Protein AF-A0A960M5G6-F1 (afdb_monomer)

Radius of gyration: 14.8 Å; Cα contacts (8 Å, |Δi|>4): 83; chains: 1; bounding box: 35×22×45 Å

Sequence (114 aa):
MIELEKELEGFYNYFLRSLQAIADDENPGKVWSIELYEDFFSPYEAVVTWKALSENQQHGLKLLADMMDAYRLTYDDKEKIDDEIRNDPKWDQIRIFAKKLYNDLKHVKYVPNE

Structure (mmCIF, N/CA/C/O backbone):
data_AF-A0A960M5G6-F1
#
_entry.id   AF-A0A960M5G6-F1
#
loop_
_atom_site.group_PDB
_atom_site.id
_atom_site.type_symbol
_atom_site.label_atom_id
_atom_site.label_alt_id
_atom_site.label_comp_id
_atom_site.label_asym_id
_atom_site.label_entity_id
_atom_site.label_seq_id
_atom_site.pdbx_PDB_ins_code
_atom_site.Cartn_x
_atom_site.Cartn_y
_atom_site.Cartn_z
_atom_site.occupancy
_atom_site.B_iso_or_equiv
_atom_site.auth_seq_id
_atom_site.auth_comp_id
_atom_site.auth_asym_id
_atom_site.auth_atom_id
_atom_site.pdbx_PDB_model_num
ATOM 1 N N . MET A 1 1 ? -20.920 10.899 18.037 1.00 54.59 1 MET A N 1
ATOM 2 C CA . MET A 1 1 ? -20.262 9.578 18.165 1.00 54.59 1 MET A CA 1
ATOM 3 C C . MET A 1 1 ? -20.548 8.691 16.957 1.00 54.59 1 MET A C 1
ATOM 5 O O . MET A 1 1 ? -19.594 8.267 16.337 1.00 54.59 1 MET A O 1
ATOM 9 N N . ILE A 1 2 ? -21.814 8.514 16.549 1.00 53.72 2 ILE A N 1
ATOM 10 C CA . ILE A 1 2 ? -22.203 7.677 15.388 1.00 53.72 2 ILE A CA 1
ATOM 11 C C . ILE A 1 2 ? -21.658 8.187 14.032 1.00 53.72 2 ILE A C 1
ATOM 13 O O . ILE A 1 2 ? -21.388 7.386 13.144 1.00 53.72 2 ILE A O 1
ATOM 17 N N . GLU A 1 3 ? -21.496 9.502 13.843 1.00 58.56 3 GLU A N 1
ATOM 18 C CA . GLU A 1 3 ? -20.943 10.069 12.594 1.00 58.56 3 GLU A CA 1
ATOM 19 C C . GLU A 1 3 ? -19.444 9.790 12.424 1.00 58.56 3 GLU A C 1
ATOM 21 O O . GLU A 1 3 ? -19.024 9.383 11.347 1.00 58.56 3 GLU A O 1
ATOM 26 N N . LEU A 1 4 ? -18.663 9.900 13.504 1.00 59.84 4 LEU A N 1
ATOM 27 C CA . LEU A 1 4 ? -17.210 9.711 13.474 1.00 59.84 4 LEU A CA 1
ATOM 28 C C . LEU A 1 4 ? -16.822 8.266 13.107 1.00 59.84 4 LEU A C 1
ATOM 30 O O . LEU A 1 4 ? -15.890 8.045 12.343 1.00 59.84 4 LEU A O 1
ATOM 34 N N . GLU A 1 5 ? -17.554 7.273 13.621 1.00 62.97 5 GLU A N 1
ATOM 35 C CA . GLU A 1 5 ? -17.309 5.856 13.307 1.00 62.97 5 GLU A CA 1
ATOM 36 C C . GLU A 1 5 ? -17.567 5.547 11.825 1.00 62.97 5 GLU A C 1
ATOM 38 O O . GLU A 1 5 ? -16.787 4.834 11.197 1.00 62.97 5 GLU A O 1
ATOM 43 N N . LYS A 1 6 ? -18.621 6.135 11.243 1.00 67.25 6 LYS A N 1
ATOM 44 C CA . LYS A 1 6 ? -18.946 5.981 9.817 1.00 67.25 6 LYS A CA 1
ATOM 45 C C . LYS A 1 6 ? -17.929 6.665 8.910 1.00 67.25 6 LYS A C 1
ATOM 47 O O . LYS A 1 6 ? -17.595 6.127 7.857 1.00 67.25 6 LYS A O 1
ATOM 52 N N . GLU A 1 7 ? -17.440 7.838 9.303 1.00 70.06 7 GLU A N 1
ATOM 53 C CA . GLU A 1 7 ? -16.392 8.551 8.569 1.00 70.06 7 GLU A CA 1
ATOM 54 C C . GLU A 1 7 ? -15.075 7.764 8.574 1.00 70.06 7 GLU A C 1
ATOM 56 O O . GLU A 1 7 ? -14.447 7.607 7.526 1.00 70.06 7 GLU A O 1
ATOM 61 N N . LEU A 1 8 ? -14.698 7.184 9.718 1.00 72.38 8 LEU A N 1
ATOM 62 C CA . LEU A 1 8 ? -13.489 6.365 9.856 1.00 72.38 8 LEU A CA 1
ATOM 63 C C . LEU A 1 8 ? -13.590 5.029 9.107 1.00 72.38 8 LEU A C 1
ATOM 65 O O . LEU A 1 8 ? -12.618 4.592 8.490 1.00 72.38 8 LEU A O 1
ATOM 69 N N . GLU A 1 9 ? -14.767 4.402 9.091 1.00 76.69 9 GLU A N 1
ATOM 70 C CA . GLU A 1 9 ? -15.033 3.221 8.265 1.00 76.69 9 GLU A CA 1
ATOM 71 C C . GLU A 1 9 ? -14.960 3.555 6.765 1.00 76.69 9 GLU A C 1
ATOM 73 O O . GLU A 1 9 ? -14.367 2.807 5.984 1.00 76.69 9 GLU A O 1
ATOM 78 N N . GLY A 1 10 ? -15.503 4.704 6.350 1.00 80.81 10 GLY A N 1
ATOM 79 C CA . GLY A 1 10 ? -15.374 5.210 4.983 1.00 80.81 10 GLY A CA 1
ATOM 80 C C . GLY A 1 10 ? -13.915 5.420 4.576 1.00 80.81 10 GLY A C 1
ATOM 81 O O . GLY A 1 10 ? -13.510 5.007 3.489 1.00 80.81 10 GLY A O 1
ATOM 82 N N . PHE A 1 11 ? -13.112 5.980 5.479 1.00 81.25 11 PHE A N 1
ATOM 83 C CA . PHE A 1 11 ? -11.688 6.228 5.275 1.00 81.25 11 PHE A CA 1
ATOM 84 C C . PHE A 1 11 ? -10.878 4.934 5.122 1.00 81.25 11 PHE A C 1
ATOM 86 O O . PHE A 1 11 ? -10.031 4.813 4.238 1.00 81.25 11 PHE A O 1
ATOM 93 N N . TYR A 1 12 ? -11.184 3.922 5.931 1.00 84.19 12 TYR A N 1
ATOM 94 C CA . TYR A 1 12 ? -10.538 2.616 5.833 1.00 84.19 12 TYR A CA 1
ATOM 95 C C . TYR A 1 12 ? -10.940 1.842 4.585 1.00 84.19 12 TYR A C 1
ATOM 97 O O . TYR A 1 12 ? -10.101 1.227 3.933 1.00 84.19 12 TYR A O 1
ATOM 105 N N . ASN A 1 13 ? -12.213 1.915 4.202 1.00 86.06 13 ASN A N 1
ATOM 106 C CA . ASN A 1 13 ? -12.676 1.341 2.945 1.00 86.06 13 ASN A CA 1
ATOM 107 C C . ASN A 1 13 ? -12.021 2.026 1.739 1.00 86.06 13 ASN A C 1
ATOM 109 O O . ASN A 1 13 ? -11.709 1.353 0.757 1.00 86.06 13 ASN A O 1
ATOM 113 N N . TYR A 1 14 ? -11.786 3.340 1.808 1.00 87.94 14 TYR A N 1
ATOM 114 C CA . TYR A 1 14 ? -11.021 4.068 0.797 1.00 87.94 14 TYR A CA 1
ATOM 115 C C . TYR A 1 14 ? -9.572 3.566 0.721 1.00 87.94 14 TYR A C 1
ATOM 117 O O . TYR A 1 14 ? -9.116 3.186 -0.355 1.00 87.94 14 TYR A O 1
ATOM 125 N N . PHE A 1 15 ? -8.898 3.442 1.867 1.00 90.38 15 PHE A N 1
ATOM 126 C CA . PHE A 1 15 ? -7.553 2.868 1.959 1.00 90.38 15 PHE A CA 1
ATOM 127 C C . PHE A 1 15 ? -7.467 1.441 1.391 1.00 90.38 15 PHE A C 1
ATOM 129 O O . PHE A 1 15 ? -6.564 1.117 0.623 1.00 90.38 15 PHE A O 1
ATOM 136 N N . LEU A 1 16 ? -8.415 0.565 1.733 1.00 90.75 16 LEU A N 1
ATOM 137 C CA . LEU A 1 16 ? -8.422 -0.804 1.216 1.00 90.75 16 LEU A CA 1
ATOM 138 C C . LEU A 1 16 ? -8.606 -0.840 -0.303 1.00 90.75 16 LEU A C 1
ATOM 140 O O . LEU A 1 16 ? -8.035 -1.712 -0.953 1.00 90.75 16 LEU A O 1
ATOM 144 N N . ARG A 1 17 ? -9.374 0.094 -0.875 1.00 89.44 17 ARG A N 1
ATOM 145 C CA . ARG A 1 17 ? -9.544 0.207 -2.329 1.00 89.44 17 ARG A CA 1
ATOM 146 C C . ARG A 1 17 ? -8.268 0.668 -3.023 1.00 89.44 17 ARG A C 1
ATOM 148 O O . ARG A 1 17 ? -7.941 0.097 -4.058 1.00 89.44 17 ARG A O 1
ATOM 155 N N . SER A 1 18 ? -7.540 1.639 -2.471 1.00 89.19 18 SER A N 1
ATOM 156 C CA . SER A 1 18 ? -6.260 2.062 -3.054 1.00 89.19 18 SER A CA 1
ATOM 157 C C . SER A 1 18 ? -5.199 0.967 -2.931 1.00 89.19 18 SER A C 1
ATOM 159 O O . SER A 1 18 ? -4.518 0.655 -3.906 1.00 89.19 18 SER A O 1
ATOM 161 N N . LEU A 1 19 ? -5.143 0.272 -1.792 1.00 90.81 19 LEU A N 1
ATOM 162 C CA . LEU A 1 19 ? -4.280 -0.897 -1.614 1.00 90.81 19 LEU A CA 1
ATOM 163 C C . LEU A 1 19 ? -4.631 -2.040 -2.584 1.00 90.81 19 LEU A C 1
ATOM 165 O O . LEU A 1 19 ? -3.739 -2.687 -3.133 1.00 90.81 19 LEU A O 1
ATOM 169 N N . GLN A 1 20 ? -5.922 -2.274 -2.827 1.00 90.75 20 GLN A N 1
ATOM 170 C CA . GLN A 1 20 ? -6.381 -3.244 -3.819 1.00 90.75 20 GLN A CA 1
ATOM 171 C C . GLN A 1 20 ? -6.015 -2.825 -5.247 1.00 90.75 20 GLN A C 1
ATOM 173 O O . GLN A 1 20 ? -5.612 -3.672 -6.038 1.00 90.75 20 GLN A O 1
ATOM 178 N N . ALA A 1 21 ? -6.116 -1.536 -5.576 1.00 87.50 21 ALA A N 1
ATOM 179 C CA . ALA A 1 21 ? -5.731 -1.021 -6.887 1.00 87.50 21 ALA A CA 1
ATOM 180 C C . ALA A 1 21 ? -4.237 -1.245 -7.176 1.00 87.50 21 ALA A C 1
ATOM 182 O O . ALA A 1 21 ? -3.881 -1.575 -8.302 1.00 87.50 21 ALA A O 1
ATOM 183 N N . ILE A 1 22 ? -3.378 -1.155 -6.154 1.00 89.00 22 ILE A N 1
ATOM 184 C CA . ILE A 1 22 ? -1.963 -1.542 -6.259 1.00 89.00 22 ILE A CA 1
ATOM 185 C C . ILE A 1 22 ? -1.825 -3.067 -6.433 1.00 89.00 22 ILE A C 1
ATOM 187 O O . ILE A 1 22 ? -0.964 -3.536 -7.168 1.00 89.00 22 ILE A O 1
ATOM 191 N N . ALA A 1 23 ? -2.658 -3.870 -5.768 1.00 88.81 23 ALA A N 1
ATOM 192 C CA . ALA A 1 23 ? -2.570 -5.331 -5.799 1.00 88.81 23 ALA A CA 1
ATOM 193 C C . ALA A 1 23 ? -3.032 -5.984 -7.124 1.00 88.81 23 ALA A C 1
ATOM 195 O O . ALA A 1 23 ? -2.417 -6.955 -7.577 1.00 88.81 23 ALA A O 1
ATOM 196 N N . ASP A 1 24 ? -4.117 -5.488 -7.728 1.00 80.31 24 ASP A N 1
ATOM 197 C CA . ASP A 1 24 ? -4.895 -6.177 -8.775 1.00 80.31 24 ASP A CA 1
ATOM 198 C C . ASP A 1 24 ? -4.608 -5.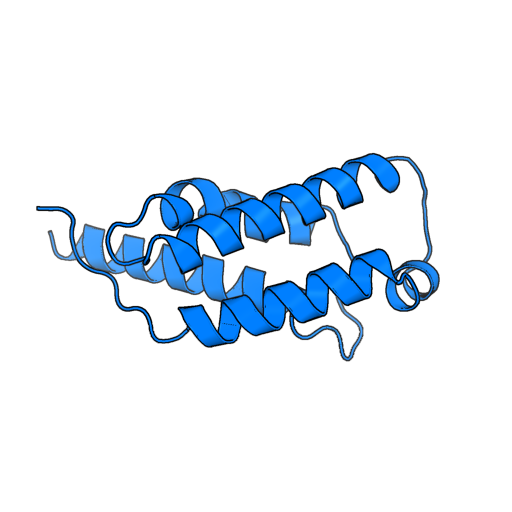685 -10.218 1.00 80.31 24 ASP A C 1
ATOM 200 O O . ASP A 1 24 ? -5.509 -5.569 -11.048 1.00 80.31 24 ASP A O 1
ATOM 204 N N . ASP A 1 25 ? -3.345 -5.437 -10.572 1.00 64.00 25 ASP A N 1
ATOM 205 C CA . ASP A 1 25 ? -2.946 -4.975 -11.920 1.00 64.00 25 ASP A CA 1
ATOM 206 C C . ASP A 1 25 ? -2.888 -6.118 -12.975 1.00 64.00 25 ASP A C 1
ATOM 208 O O . ASP A 1 25 ? -1.849 -6.473 -13.532 1.00 64.00 25 ASP A O 1
ATOM 212 N N . GLU A 1 26 ? -4.025 -6.767 -13.240 1.00 53.09 26 GLU A N 1
ATOM 213 C CA . GLU A 1 26 ? -4.164 -7.713 -14.366 1.00 53.09 26 GLU A CA 1
ATOM 214 C C . GLU A 1 26 ? -4.822 -7.101 -15.633 1.00 53.09 26 GLU A C 1
ATOM 216 O O . GLU A 1 26 ? -4.941 -7.832 -16.616 1.00 53.09 26 GLU A O 1
ATOM 221 N N . ASN A 1 27 ? -5.201 -5.798 -15.661 1.00 51.69 27 ASN A N 1
ATOM 222 C CA . ASN A 1 27 ? -5.409 -4.917 -16.859 1.00 51.69 27 ASN A CA 1
ATOM 223 C C . ASN A 1 27 ? -6.225 -3.625 -16.548 1.00 51.69 27 ASN A C 1
ATOM 225 O O . ASN A 1 27 ? -7.085 -3.664 -15.671 1.00 51.69 27 ASN A O 1
ATOM 229 N N . PRO A 1 28 ? -6.218 -2.553 -17.382 1.00 40.28 28 PRO A N 1
ATOM 230 C CA . PRO A 1 28 ? -5.137 -1.747 -17.958 1.00 40.28 28 PRO A CA 1
ATOM 231 C C . PRO A 1 28 ? -5.285 -0.253 -17.545 1.00 40.28 28 PRO A C 1
ATOM 233 O O . PRO A 1 28 ? -5.069 0.648 -18.349 1.00 40.28 28 PRO A O 1
ATOM 236 N N . GLY A 1 29 ? -5.771 0.024 -16.330 1.00 48.16 29 GLY A N 1
ATOM 237 C CA . GLY A 1 29 ? -6.156 1.382 -15.924 1.00 48.16 29 GLY A CA 1
ATOM 238 C C . GLY A 1 29 ? -5.014 2.249 -15.398 1.00 48.16 29 GLY A C 1
ATOM 239 O O . GLY A 1 29 ? -4.930 3.409 -15.778 1.00 48.16 29 GLY A O 1
ATOM 240 N N . LYS A 1 30 ? -4.157 1.707 -14.523 1.00 58.47 30 LYS A N 1
ATOM 241 C CA . LYS A 1 30 ? -3.018 2.416 -13.914 1.00 58.47 30 LYS A CA 1
ATOM 242 C C . LYS A 1 30 ? -1.970 1.397 -13.480 1.00 58.47 30 LYS A C 1
ATOM 244 O O . LYS A 1 30 ? -2.081 0.825 -12.402 1.00 58.47 30 LYS A O 1
ATOM 249 N N . VAL A 1 31 ? -0.969 1.166 -14.326 1.00 71.94 31 VAL A N 1
ATOM 250 C CA . VAL A 1 31 ? 0.193 0.348 -13.956 1.00 71.94 31 VAL A CA 1
ATOM 251 C C . VAL A 1 31 ? 1.015 1.090 -12.906 1.00 71.94 31 VAL A C 1
ATOM 253 O O . VAL A 1 31 ? 1.472 0.513 -11.950 1.00 71.94 31 VAL A O 1
ATOM 256 N N . TRP A 1 32 ? 1.145 2.401 -13.015 1.00 77.62 32 TRP A N 1
ATOM 257 C CA . TRP A 1 32 ? 1.635 3.278 -11.959 1.00 77.62 32 TRP A CA 1
ATOM 258 C C . TRP A 1 32 ? 1.183 4.678 -12.339 1.00 77.62 32 TRP A C 1
ATOM 260 O O . TRP A 1 32 ? 1.250 5.049 -13.510 1.00 77.62 32 TRP A O 1
ATOM 270 N N . SER A 1 33 ? 0.710 5.463 -11.382 1.00 77.94 33 SER A N 1
ATOM 271 C CA . SER A 1 33 ? 0.422 6.870 -11.625 1.00 77.94 33 SER A CA 1
ATOM 272 C C . SER A 1 33 ? 0.596 7.672 -10.347 1.00 77.94 33 SER A C 1
ATOM 274 O O . SER A 1 33 ? 0.489 7.133 -9.244 1.00 77.94 33 SER A O 1
ATOM 276 N N . ILE A 1 34 ? 0.814 8.977 -10.505 1.00 79.50 34 ILE A N 1
ATOM 277 C CA . ILE A 1 34 ? 0.809 9.924 -9.385 1.00 79.50 34 ILE A CA 1
ATOM 278 C C . ILE A 1 34 ? -0.512 9.815 -8.615 1.00 79.50 34 ILE A C 1
ATOM 280 O O . ILE A 1 34 ? -0.499 9.748 -7.395 1.00 79.5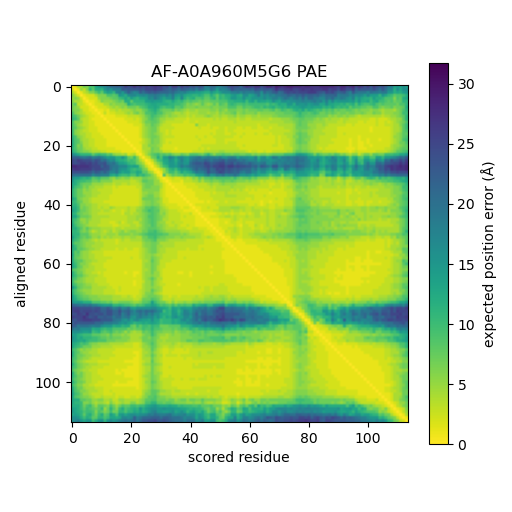0 34 ILE A O 1
ATOM 284 N N . GLU A 1 35 ? -1.637 9.676 -9.318 1.00 83.19 35 GLU A N 1
ATOM 285 C CA . GLU A 1 35 ? -2.950 9.498 -8.690 1.00 83.19 35 GLU A CA 1
ATOM 286 C C . GLU A 1 35 ? -3.023 8.224 -7.829 1.00 83.19 35 GLU A C 1
ATOM 288 O O . GLU A 1 35 ? -3.520 8.276 -6.714 1.00 83.19 35 GLU A O 1
ATOM 293 N N . LEU A 1 36 ? -2.465 7.090 -8.282 1.00 84.31 36 LEU A N 1
ATOM 294 C CA . LEU A 1 36 ? -2.426 5.856 -7.484 1.00 84.31 36 LEU A CA 1
ATOM 295 C C . LEU A 1 36 ? -1.560 6.018 -6.224 1.00 84.31 36 LEU A C 1
ATOM 297 O O . LEU A 1 36 ? -1.900 5.500 -5.160 1.00 84.31 36 LEU A O 1
ATOM 301 N N . TYR A 1 37 ? -0.439 6.730 -6.346 1.00 86.06 37 TYR A N 1
ATOM 302 C CA . TYR A 1 37 ? 0.411 7.072 -5.210 1.00 86.06 37 TYR A CA 1
ATOM 303 C C . TYR A 1 37 ? -0.345 7.964 -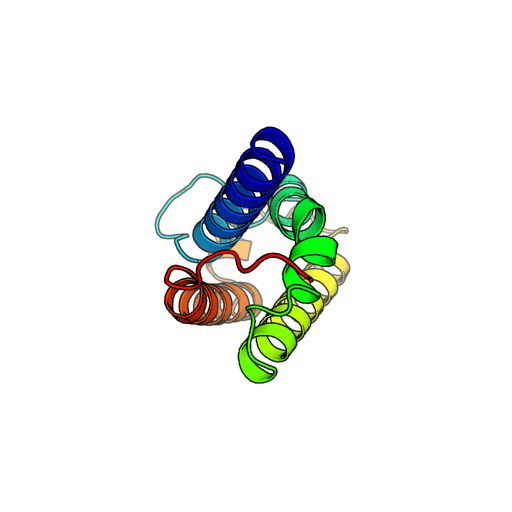4.215 1.00 86.06 37 TYR A C 1
ATOM 305 O O . TYR A 1 37 ? -0.399 7.650 -3.028 1.00 86.06 37 TYR A O 1
ATOM 313 N N . GLU A 1 38 ? -0.985 9.033 -4.687 1.00 87.12 38 GLU A N 1
ATOM 314 C CA . GLU A 1 38 ? -1.756 9.956 -3.849 1.00 87.12 38 GLU A CA 1
ATOM 315 C C . GLU A 1 38 ? -2.951 9.263 -3.173 1.00 87.12 38 GLU A C 1
ATOM 317 O O . GLU A 1 38 ? -3.173 9.462 -1.977 1.00 87.12 38 GLU A O 1
ATOM 322 N N . ASP A 1 39 ? -3.658 8.380 -3.883 1.00 88.06 39 ASP A N 1
ATOM 323 C CA . ASP A 1 39 ? -4.785 7.599 -3.358 1.00 88.06 39 ASP A CA 1
ATOM 324 C C . ASP A 1 39 ? -4.377 6.649 -2.226 1.00 88.06 39 ASP A C 1
ATOM 326 O O . ASP A 1 39 ? -5.163 6.378 -1.312 1.00 88.06 39 ASP A O 1
ATOM 330 N N . PHE A 1 40 ? -3.153 6.120 -2.270 1.00 88.62 40 PHE A N 1
ATOM 331 C CA . PHE A 1 40 ? -2.603 5.306 -1.191 1.00 88.62 40 PHE A CA 1
ATOM 332 C C . PHE A 1 40 ? -2.112 6.166 -0.023 1.00 88.62 40 PHE A C 1
ATOM 334 O O . PHE A 1 40 ? -2.463 5.894 1.128 1.00 88.62 40 PHE A O 1
ATOM 341 N N . PHE A 1 41 ? -1.331 7.214 -0.300 1.00 89.94 41 PHE A N 1
ATOM 342 C CA . PHE A 1 41 ? -0.693 8.027 0.736 1.00 89.94 41 PHE A CA 1
ATOM 343 C C . PHE A 1 41 ? -1.667 8.940 1.489 1.00 89.94 41 PHE A C 1
ATOM 345 O O . PHE A 1 41 ? -1.473 9.166 2.682 1.00 89.94 41 PHE A O 1
ATOM 352 N N . SER A 1 42 ? -2.736 9.414 0.842 1.00 88.00 42 SER A N 1
ATOM 353 C CA . SER A 1 42 ? -3.742 10.274 1.478 1.00 88.00 42 SER A CA 1
ATOM 354 C C . SER A 1 42 ? -4.345 9.640 2.743 1.00 88.00 42 SER A C 1
ATOM 356 O O . SER A 1 42 ? -4.338 10.291 3.792 1.00 88.00 42 SER A O 1
ATOM 358 N N . PRO A 1 43 ? -4.812 8.375 2.714 1.00 85.19 43 PRO A N 1
ATOM 359 C CA . PRO A 1 43 ? -5.305 7.711 3.913 1.00 85.19 43 PRO A CA 1
ATOM 360 C C . PRO A 1 43 ? -4.245 6.973 4.739 1.00 85.19 43 PRO A C 1
ATOM 362 O O . PRO A 1 43 ? -4.506 6.606 5.889 1.00 85.19 43 PRO A O 1
ATOM 365 N N . TYR A 1 44 ? -3.055 6.744 4.189 1.00 86.88 44 TYR A N 1
ATOM 366 C CA . TYR A 1 44 ? -2.017 5.933 4.822 1.00 86.88 44 TYR A CA 1
ATOM 367 C C . TYR A 1 44 ? -1.627 6.427 6.223 1.00 86.88 44 TYR A C 1
ATOM 369 O O . TYR A 1 44 ? -1.594 5.621 7.155 1.00 86.88 44 TYR A O 1
ATOM 377 N N . GLU A 1 45 ? -1.372 7.728 6.403 1.00 84.69 45 GLU A N 1
ATOM 378 C CA . GLU A 1 45 ? -0.862 8.263 7.677 1.00 84.69 45 GLU A CA 1
ATOM 379 C 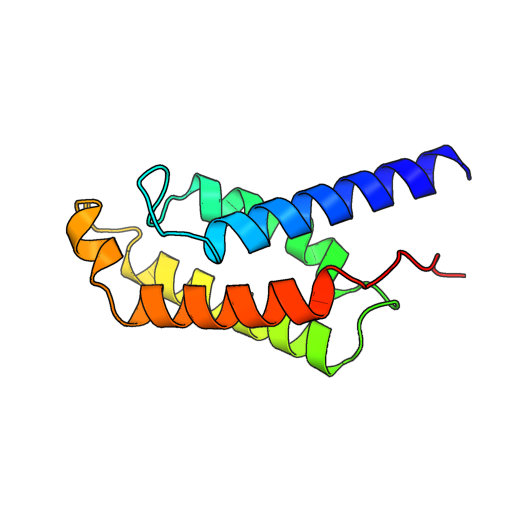C . GLU A 1 45 ? -1.825 8.027 8.849 1.00 84.69 45 GLU A C 1
ATOM 381 O O . GLU A 1 45 ? -1.402 7.722 9.968 1.00 84.69 45 GLU A O 1
ATOM 386 N N . ALA A 1 46 ? -3.133 8.107 8.596 1.00 83.00 46 ALA A N 1
ATOM 387 C CA . ALA A 1 46 ? -4.121 7.834 9.631 1.00 83.00 46 ALA A CA 1
ATOM 388 C C . ALA A 1 46 ? -4.288 6.326 9.862 1.00 83.00 46 ALA A C 1
ATOM 390 O O . ALA A 1 46 ? -4.391 5.891 11.007 1.00 83.00 46 ALA A O 1
ATOM 391 N N . VAL A 1 47 ? -4.281 5.514 8.799 1.00 84.94 47 VAL A N 1
ATOM 392 C CA . VAL A 1 47 ? -4.486 4.062 8.913 1.00 84.94 47 VAL A CA 1
ATOM 393 C C . VAL A 1 47 ? -3.302 3.374 9.585 1.00 84.94 47 VAL A C 1
ATOM 395 O O . VAL A 1 47 ? -3.507 2.523 10.444 1.00 84.94 47 VAL A O 1
ATOM 398 N N . VAL A 1 48 ? -2.060 3.750 9.270 1.00 86.56 48 VAL A N 1
ATOM 399 C CA . VAL A 1 48 ? -0.861 3.096 9.829 1.00 86.56 48 VAL A CA 1
ATOM 400 C C . VAL A 1 48 ? -0.744 3.255 11.351 1.00 86.56 48 VAL A C 1
ATOM 402 O O . VAL A 1 48 ? -0.059 2.471 12.005 1.00 86.56 48 VAL A O 1
ATOM 405 N N . THR A 1 49 ? -1.433 4.243 11.928 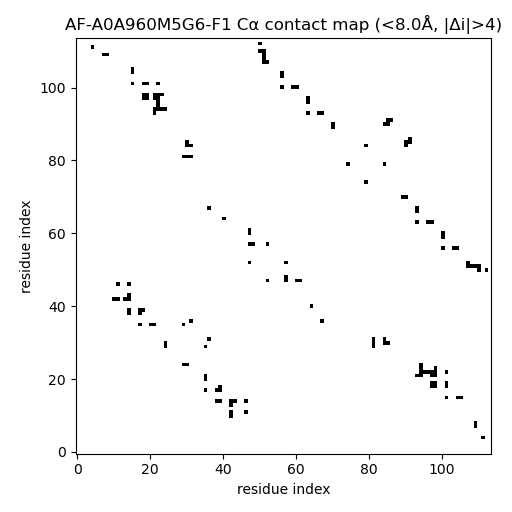1.00 84.56 49 THR A N 1
ATOM 406 C CA . THR A 1 49 ? -1.469 4.504 13.375 1.00 84.56 49 THR A CA 1
ATOM 407 C C . THR A 1 49 ? -2.692 3.897 14.077 1.00 84.56 49 THR A C 1
ATOM 409 O O . THR A 1 49 ? -2.864 4.072 15.286 1.00 84.56 49 THR A O 1
ATOM 412 N N . TRP A 1 50 ? -3.543 3.151 13.362 1.00 84.44 50 TRP A N 1
ATOM 413 C CA . TRP A 1 50 ? -4.712 2.498 13.951 1.00 84.44 50 TRP A CA 1
ATOM 414 C C . TRP A 1 50 ? -4.329 1.391 14.936 1.00 84.44 50 TRP A C 1
ATOM 416 O O . TRP A 1 50 ? -3.671 0.416 14.573 1.00 84.44 50 TRP A O 1
ATOM 426 N N . LYS A 1 51 ? -4.847 1.480 16.171 1.00 81.31 51 LYS A N 1
ATOM 427 C CA . LYS A 1 51 ? -4.639 0.467 17.227 1.00 81.31 51 LYS A CA 1
ATOM 428 C C . LYS A 1 51 ? -5.158 -0.924 16.849 1.00 81.31 51 LYS A C 1
ATOM 430 O O . LYS A 1 51 ? -4.669 -1.914 17.379 1.00 81.31 51 LYS A O 1
ATOM 435 N N . ALA A 1 52 ? -6.140 -1.005 15.948 1.00 84.19 52 ALA A N 1
ATOM 436 C CA . ALA A 1 52 ? -6.673 -2.274 15.453 1.00 84.19 52 ALA A CA 1
ATOM 437 C C . ALA A 1 52 ? -5.656 -3.063 14.606 1.00 84.19 52 ALA A C 1
ATOM 439 O O . ALA A 1 52 ? -5.815 -4.270 14.424 1.00 84.19 52 ALA A O 1
ATOM 440 N N . LEU A 1 53 ? -4.618 -2.397 14.088 1.00 86.25 53 LEU A N 1
ATOM 441 C CA . LEU A 1 53 ? -3.539 -3.044 13.356 1.00 86.25 53 LEU A CA 1
ATOM 442 C C . LEU A 1 53 ? -2.502 -3.617 14.319 1.00 86.25 53 LEU A C 1
ATOM 444 O O . LEU A 1 53 ? -1.972 -2.912 15.175 1.00 86.25 53 LEU A O 1
ATOM 448 N N . SER A 1 54 ? -2.155 -4.884 14.112 1.00 90.88 54 SER A N 1
ATOM 449 C CA . SER A 1 54 ? -0.980 -5.501 14.731 1.00 90.88 54 SER A CA 1
ATOM 450 C C . SER A 1 54 ? 0.317 -4.796 14.318 1.00 90.88 54 SER A C 1
ATOM 452 O O . SER A 1 54 ? 0.404 -4.217 13.234 1.00 90.88 54 SER A O 1
ATOM 454 N N . GLU A 1 55 ? 1.368 -4.920 15.134 1.00 91.50 55 GLU A N 1
ATOM 455 C CA . GLU A 1 55 ? 2.699 -4.376 14.815 1.00 91.50 55 GLU A CA 1
ATOM 456 C C . GLU A 1 55 ? 3.210 -4.856 13.448 1.00 91.50 55 GLU A C 1
ATOM 458 O O . GLU A 1 55 ? 3.753 -4.068 12.678 1.00 91.50 55 GLU A O 1
ATOM 463 N N . ASN A 1 56 ? 2.964 -6.124 13.100 1.00 93.06 56 ASN A N 1
ATOM 464 C CA . ASN A 1 56 ? 3.342 -6.687 11.802 1.00 93.06 56 ASN A CA 1
ATOM 465 C C . ASN A 1 56 ? 2.599 -6.027 10.633 1.00 93.06 56 ASN A C 1
ATOM 467 O O . ASN A 1 56 ? 3.203 -5.768 9.595 1.00 93.06 56 ASN A O 1
ATOM 471 N N . GLN A 1 57 ? 1.304 -5.737 10.792 1.00 92.75 57 GLN A N 1
ATOM 472 C CA . GLN A 1 57 ? 0.514 -5.037 9.776 1.00 92.75 57 GLN A CA 1
ATOM 473 C C . GLN A 1 57 ? 0.981 -3.587 9.623 1.00 92.75 57 GLN A C 1
ATOM 475 O O . GLN A 1 57 ? 1.196 -3.136 8.503 1.00 92.75 57 GLN A O 1
ATOM 480 N N . GLN A 1 58 ? 1.207 -2.876 10.731 1.00 93.19 58 GLN A N 1
ATOM 481 C CA . GLN A 1 58 ? 1.729 -1.506 10.699 1.00 93.19 58 GLN A CA 1
ATOM 482 C C . GLN A 1 58 ? 3.118 -1.448 10.057 1.00 93.19 58 GLN A C 1
ATOM 484 O O . GLN A 1 58 ? 3.386 -0.584 9.226 1.00 93.19 58 GLN A O 1
ATOM 489 N N . HIS A 1 59 ? 4.004 -2.379 10.416 1.00 94.94 59 HIS A N 1
ATOM 490 C CA . HIS A 1 59 ? 5.330 -2.480 9.818 1.00 94.94 59 HIS A CA 1
ATOM 491 C C . HIS A 1 59 ? 5.248 -2.792 8.322 1.00 94.94 59 HIS A C 1
ATOM 493 O O . HIS A 1 59 ? 5.922 -2.147 7.527 1.00 94.94 59 HIS A O 1
ATOM 499 N N . GLY A 1 60 ? 4.376 -3.721 7.929 1.00 95.50 60 GLY A N 1
ATOM 500 C CA . GLY A 1 60 ? 4.127 -4.035 6.528 1.00 95.50 60 GLY A CA 1
ATOM 501 C C . GLY A 1 60 ? 3.643 -2.826 5.727 1.00 95.50 60 GLY A C 1
ATOM 502 O O . GLY A 1 60 ? 4.169 -2.564 4.651 1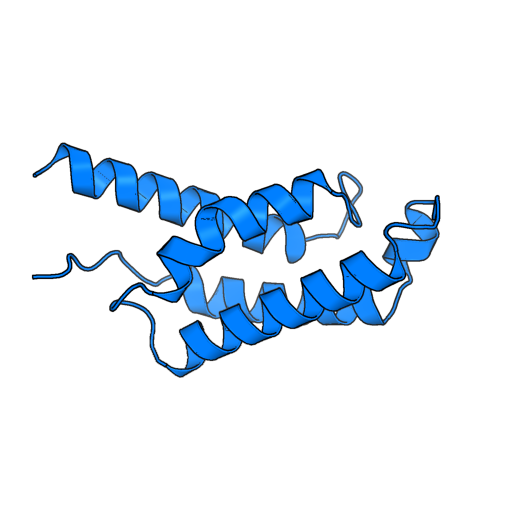.00 95.50 60 GLY A O 1
ATOM 503 N N . LEU A 1 61 ? 2.714 -2.037 6.271 1.00 94.81 61 LEU A N 1
ATOM 504 C CA . LEU A 1 61 ? 2.260 -0.798 5.633 1.00 94.81 61 LEU A CA 1
ATOM 505 C C . LEU A 1 61 ? 3.382 0.228 5.465 1.00 94.81 61 LEU A C 1
ATOM 507 O O . LEU A 1 61 ? 3.485 0.829 4.399 1.00 94.81 61 LEU A O 1
ATOM 511 N N . LYS A 1 62 ? 4.243 0.393 6.476 1.00 95.50 62 LYS A N 1
ATOM 512 C CA . LYS A 1 62 ? 5.422 1.271 6.386 1.00 95.50 62 LYS A CA 1
ATOM 513 C C . LYS A 1 62 ? 6.381 0.814 5.292 1.00 95.50 62 LYS A C 1
ATOM 515 O O . LYS A 1 62 ? 6.776 1.619 4.462 1.00 95.50 62 LYS A O 1
ATOM 520 N N . LEU A 1 63 ? 6.679 -0.485 5.234 1.00 96.50 63 LEU A N 1
ATOM 521 C CA . LEU A 1 63 ? 7.529 -1.046 4.183 1.00 96.50 63 LEU A CA 1
ATOM 522 C C . LEU A 1 63 ? 6.937 -0.833 2.785 1.00 96.50 63 LEU A C 1
ATOM 524 O O . LEU A 1 63 ? 7.673 -0.505 1.861 1.00 96.50 63 LEU A O 1
ATOM 528 N N . LEU A 1 64 ? 5.620 -0.996 2.617 1.00 95.50 64 LEU A N 1
ATOM 529 C CA . LEU A 1 64 ? 4.966 -0.741 1.332 1.00 95.50 64 LEU A CA 1
ATOM 530 C C . LEU A 1 64 ? 5.081 0.737 0.935 1.00 95.50 64 LEU A C 1
ATOM 532 O O . LEU A 1 64 ? 5.402 1.025 -0.216 1.00 95.50 64 LEU A O 1
ATOM 536 N N . ALA A 1 65 ? 4.861 1.653 1.882 1.00 94.00 65 ALA A N 1
ATOM 537 C CA . ALA A 1 65 ? 5.031 3.084 1.656 1.00 94.00 65 ALA A CA 1
ATOM 538 C C . ALA A 1 65 ? 6.472 3.414 1.231 1.00 94.00 65 ALA A C 1
ATOM 540 O O . ALA A 1 65 ? 6.664 4.075 0.214 1.00 94.00 65 ALA A O 1
ATOM 541 N N . ASP A 1 66 ? 7.475 2.871 1.925 1.00 95.06 66 ASP A N 1
ATOM 542 C CA . ASP A 1 66 ? 8.889 3.063 1.581 1.00 95.06 66 ASP A CA 1
ATOM 543 C C . ASP A 1 66 ? 9.214 2.539 0.169 1.00 95.06 66 ASP A C 1
ATOM 545 O O . ASP A 1 66 ? 9.933 3.184 -0.596 1.00 95.06 66 ASP A O 1
ATOM 549 N N . MET A 1 67 ? 8.665 1.378 -0.212 1.00 93.81 67 MET A N 1
ATOM 550 C CA . MET A 1 67 ? 8.839 0.820 -1.557 1.00 93.81 67 MET A CA 1
ATOM 551 C C . MET A 1 67 ? 8.205 1.713 -2.629 1.00 93.81 67 MET A C 1
ATOM 553 O O . MET A 1 67 ? 8.829 1.950 -3.664 1.00 93.81 67 MET A O 1
ATOM 557 N N . MET A 1 68 ? 6.988 2.214 -2.393 1.00 91.31 68 MET A N 1
ATOM 558 C CA . MET A 1 68 ? 6.293 3.110 -3.321 1.00 91.31 68 MET A CA 1
ATOM 559 C C . MET A 1 68 ? 6.989 4.465 -3.449 1.00 91.31 68 MET A C 1
ATOM 561 O O . MET A 1 68 ? 7.056 4.999 -4.552 1.00 91.31 68 MET A O 1
ATOM 565 N N . ASP A 1 69 ? 7.534 5.006 -2.362 1.00 91.25 69 ASP A N 1
ATOM 566 C CA . ASP A 1 69 ? 8.259 6.277 -2.374 1.00 91.25 69 ASP A CA 1
ATOM 567 C C . ASP A 1 69 ? 9.605 6.153 -3.101 1.00 91.25 69 ASP A C 1
ATOM 569 O O . ASP A 1 69 ? 9.921 6.938 -3.996 1.00 91.25 69 ASP A O 1
ATOM 573 N N . ALA A 1 70 ? 10.356 5.081 -2.830 1.00 90.69 70 ALA A N 1
ATOM 574 C CA . ALA A 1 70 ? 11.579 4.767 -3.567 1.00 90.69 70 ALA A CA 1
ATOM 575 C C . ALA A 1 70 ? 11.311 4.517 -5.061 1.00 90.69 70 ALA A C 1
ATOM 577 O O . ALA A 1 70 ? 12.119 4.897 -5.920 1.00 90.69 70 ALA A O 1
ATOM 578 N N . TYR A 1 71 ? 10.178 3.880 -5.377 1.00 88.62 71 TYR A N 1
ATOM 579 C CA . TYR A 1 71 ? 9.720 3.732 -6.750 1.00 88.62 71 TYR A CA 1
ATOM 580 C C . TYR A 1 71 ? 9.404 5.104 -7.338 1.00 88.62 71 TYR A C 1
ATOM 582 O O . TYR A 1 71 ? 10.032 5.469 -8.315 1.00 88.62 71 TYR A O 1
ATOM 590 N N . ARG A 1 72 ? 8.589 5.950 -6.706 1.00 85.75 72 ARG A N 1
ATOM 591 C CA . ARG A 1 72 ? 8.317 7.312 -7.189 1.00 85.75 72 ARG A CA 1
ATOM 592 C C . ARG A 1 72 ? 9.589 8.094 -7.519 1.00 85.75 72 ARG A C 1
ATOM 594 O O . ARG A 1 72 ? 9.725 8.565 -8.642 1.00 85.75 72 ARG A O 1
ATOM 601 N N . LEU A 1 73 ? 10.555 8.150 -6.603 1.00 83.44 73 LEU A N 1
ATOM 602 C CA . LEU A 1 73 ? 11.820 8.875 -6.797 1.00 83.44 73 LEU A CA 1
ATOM 603 C C . LEU A 1 73 ? 12.639 8.385 -8.001 1.00 83.44 73 LEU A C 1
ATOM 605 O O . LEU A 1 73 ? 13.444 9.127 -8.554 1.00 83.44 73 LEU A O 1
ATOM 609 N N . THR A 1 74 ? 12.454 7.129 -8.409 1.00 78.44 74 THR A N 1
ATOM 610 C CA . THR A 1 74 ? 13.148 6.552 -9.566 1.00 78.44 74 THR A CA 1
ATOM 611 C C . THR A 1 74 ? 12.413 6.843 -10.893 1.00 78.44 74 THR A C 1
ATOM 613 O O . THR A 1 74 ? 13.028 6.733 -11.958 1.00 78.44 74 THR A O 1
ATOM 616 N N . TYR A 1 75 ? 11.118 7.197 -10.854 1.00 71.00 75 TYR A N 1
ATOM 617 C CA . TYR A 1 75 ? 10.226 7.270 -12.027 1.00 71.00 75 TYR A CA 1
ATOM 618 C C . TYR A 1 75 ? 9.568 8.650 -12.222 1.00 71.00 75 TYR A C 1
ATOM 620 O O . TYR A 1 75 ? 9.020 8.870 -13.296 1.00 71.00 75 TYR A O 1
ATOM 628 N N . ASP A 1 76 ? 9.686 9.593 -11.273 1.00 61.28 76 ASP A N 1
ATOM 629 C CA . ASP A 1 76 ? 9.180 10.984 -11.386 1.00 61.28 76 ASP A CA 1
ATOM 630 C C . ASP A 1 76 ? 9.824 11.768 -12.561 1.00 61.28 76 ASP A C 1
ATOM 632 O O . ASP A 1 76 ? 9.297 12.788 -12.990 1.00 61.28 76 ASP A O 1
ATOM 636 N N . ASP A 1 77 ? 10.925 11.260 -13.133 1.00 52.75 77 ASP A N 1
ATOM 637 C CA . ASP A 1 77 ? 11.707 11.910 -14.200 1.00 52.75 77 ASP A CA 1
ATOM 638 C C . ASP A 1 77 ? 11.587 11.253 -15.593 1.00 52.75 77 ASP A C 1
ATOM 640 O O . ASP A 1 77 ? 12.252 11.683 -16.540 1.00 52.75 77 ASP A O 1
ATOM 644 N N . LYS A 1 78 ? 10.795 10.184 -15.764 1.00 52.97 78 LYS A N 1
ATOM 645 C CA . LYS A 1 78 ? 10.721 9.456 -17.046 1.00 52.97 78 LYS A CA 1
ATOM 646 C C . LYS A 1 78 ? 9.279 9.207 -17.467 1.00 52.97 78 LYS A C 1
ATOM 648 O O . LYS A 1 78 ? 8.563 8.474 -16.795 1.00 52.97 78 LYS A O 1
ATOM 653 N N . GLU A 1 79 ? 8.901 9.724 -18.637 1.00 55.41 79 GLU A N 1
ATOM 654 C CA . GLU A 1 79 ? 7.738 9.256 -19.406 1.00 55.41 79 GLU A CA 1
ATOM 655 C C . GLU A 1 79 ? 7.974 7.795 -19.834 1.00 55.41 79 GLU A C 1
ATOM 657 O O . GLU A 1 79 ? 8.327 7.503 -20.975 1.00 55.41 79 GLU A O 1
ATOM 662 N N . LYS A 1 80 ? 7.861 6.852 -18.896 1.00 57.53 80 LYS A N 1
ATOM 663 C CA . LYS A 1 80 ? 7.780 5.431 -19.225 1.00 57.53 80 LYS A CA 1
ATOM 664 C C . LYS A 1 80 ? 6.372 5.134 -19.729 1.00 57.53 80 LYS A C 1
ATOM 666 O O . LYS A 1 80 ? 5.391 5.538 -19.112 1.00 57.53 80 LYS A O 1
ATOM 671 N N . ILE A 1 81 ? 6.283 4.409 -20.839 1.00 62.78 81 ILE A N 1
ATOM 672 C CA . ILE A 1 81 ? 5.016 3.898 -21.374 1.00 62.78 81 ILE A CA 1
ATOM 673 C C . ILE A 1 81 ? 4.533 2.778 -20.437 1.00 62.78 81 ILE A C 1
ATOM 675 O O . ILE A 1 81 ? 5.358 2.023 -19.922 1.00 62.78 81 ILE A O 1
ATOM 679 N N . ASP A 1 82 ? 3.221 2.644 -20.225 1.00 67.69 82 ASP A N 1
ATOM 680 C CA . ASP A 1 82 ? 2.594 1.664 -19.315 1.00 67.69 82 ASP A CA 1
ATOM 681 C C . ASP A 1 82 ? 3.172 0.237 -19.414 1.00 67.69 82 ASP A C 1
ATOM 683 O O . ASP A 1 82 ? 3.294 -0.469 -18.411 1.00 67.69 82 ASP A O 1
ATOM 687 N N . ASP A 1 83 ? 3.585 -0.187 -20.613 1.00 68.44 83 ASP A N 1
ATOM 688 C CA . ASP A 1 83 ? 4.192 -1.499 -20.855 1.00 68.44 83 ASP A CA 1
ATOM 689 C C . ASP A 1 83 ? 5.568 -1.679 -20.184 1.00 68.44 83 ASP A C 1
ATOM 691 O O . ASP A 1 83 ? 5.913 -2.791 -19.782 1.00 68.44 83 ASP A O 1
ATOM 695 N N . GLU A 1 84 ? 6.363 -0.619 -20.023 1.00 75.69 84 GLU A N 1
ATOM 696 C CA . GLU A 1 84 ? 7.654 -0.698 -19.326 1.00 75.69 84 GLU A CA 1
ATOM 697 C C . GLU A 1 84 ? 7.471 -0.869 -17.819 1.00 75.69 84 GLU A C 1
ATOM 699 O O . GLU A 1 84 ? 8.232 -1.594 -17.184 1.00 75.69 84 GLU A O 1
ATOM 704 N N . ILE A 1 85 ? 6.451 -0.218 -17.258 1.00 76.94 85 ILE A N 1
ATOM 705 C CA . ILE A 1 85 ? 6.094 -0.321 -15.841 1.00 76.94 85 ILE A CA 1
ATOM 706 C C . ILE A 1 85 ? 5.500 -1.709 -15.565 1.00 76.94 85 ILE A C 1
ATOM 708 O O . ILE A 1 85 ? 5.817 -2.326 -14.550 1.00 76.94 85 ILE A O 1
ATOM 712 N N . ARG A 1 86 ? 4.710 -2.258 -16.501 1.00 75.06 86 ARG A N 1
ATOM 713 C CA . ARG A 1 86 ? 4.059 -3.573 -16.340 1.00 75.06 86 ARG A CA 1
ATOM 714 C C . ARG A 1 86 ? 5.086 -4.693 -16.243 1.00 75.06 86 ARG A C 1
ATOM 716 O O . ARG A 1 86 ? 4.871 -5.677 -15.547 1.00 75.06 86 ARG A O 1
ATOM 723 N N . ASN A 1 87 ? 6.198 -4.532 -16.949 1.00 77.50 87 ASN A N 1
ATOM 724 C CA . ASN A 1 87 ? 7.300 -5.482 -16.948 1.00 77.50 87 ASN A CA 1
ATOM 725 C C . ASN A 1 87 ? 8.397 -5.113 -15.938 1.00 77.50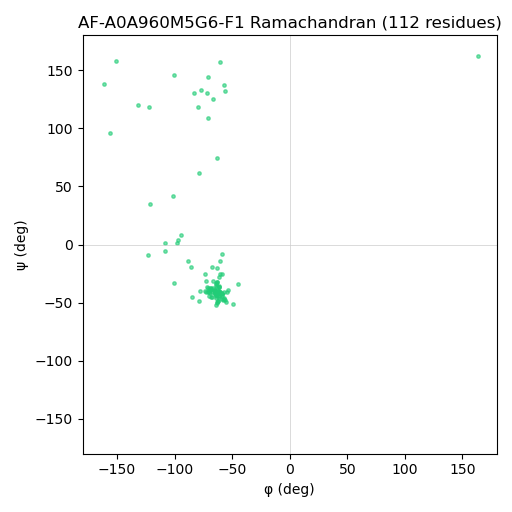 87 ASN A C 1
ATOM 727 O O . ASN A 1 87 ? 9.465 -5.728 -15.954 1.00 77.50 87 ASN A O 1
ATOM 731 N N . ASP A 1 88 ? 8.171 -4.113 -15.080 1.00 85.38 88 ASP A N 1
ATOM 732 C CA . ASP A 1 88 ? 9.169 -3.664 -14.122 1.00 85.38 88 ASP A CA 1
ATOM 733 C C . ASP A 1 88 ? 9.214 -4.588 -12.895 1.00 85.38 88 ASP A C 1
ATOM 735 O O . ASP A 1 88 ? 8.236 -4.665 -12.143 1.00 85.38 88 ASP A O 1
ATOM 739 N N . PRO A 1 89 ? 10.349 -5.258 -12.617 1.00 88.19 89 PRO A N 1
ATOM 740 C CA . PRO A 1 89 ? 10.442 -6.173 -11.485 1.00 88.19 89 PRO A CA 1
ATOM 741 C C . PRO A 1 89 ? 10.215 -5.494 -10.131 1.00 88.19 89 PRO A C 1
ATOM 743 O O . PRO A 1 89 ? 9.785 -6.150 -9.184 1.00 88.19 89 PRO A O 1
ATOM 746 N N . LYS A 1 90 ? 10.523 -4.195 -10.004 1.00 89.44 90 LYS A N 1
ATOM 747 C CA . LYS A 1 90 ? 10.283 -3.460 -8.755 1.00 89.44 90 LYS A CA 1
ATOM 748 C C . LYS A 1 90 ? 8.797 -3.189 -8.562 1.00 89.44 90 LYS A C 1
ATOM 750 O O . LYS A 1 90 ? 8.305 -3.314 -7.443 1.00 89.44 90 LYS A O 1
ATOM 755 N N . TRP A 1 91 ? 8.093 -2.850 -9.641 1.00 88.44 91 TRP A N 1
ATOM 756 C CA . TRP A 1 91 ? 6.648 -2.674 -9.592 1.00 88.44 91 TRP A CA 1
ATOM 757 C C . TRP A 1 91 ? 5.944 -3.989 -9.261 1.00 88.44 91 TRP A C 1
ATOM 759 O O . TRP A 1 91 ? 5.134 -4.033 -8.341 1.00 88.44 91 TRP A O 1
ATOM 769 N N . ASP A 1 92 ? 6.327 -5.088 -9.911 1.00 88.38 92 ASP A N 1
ATOM 770 C CA . ASP A 1 92 ? 5.782 -6.417 -9.614 1.00 88.38 92 ASP A CA 1
ATOM 771 C C . ASP A 1 92 ? 5.981 -6.812 -8.135 1.00 88.38 92 ASP A C 1
ATOM 773 O O . ASP A 1 92 ? 5.056 -7.282 -7.469 1.00 88.38 92 ASP A O 1
ATOM 777 N N . GLN A 1 93 ? 7.152 -6.514 -7.558 1.00 92.12 93 GLN A N 1
ATOM 778 C CA . GLN A 1 93 ? 7.406 -6.713 -6.125 1.00 92.12 93 GLN A CA 1
ATOM 779 C C . GLN A 1 93 ? 6.474 -5.882 -5.234 1.00 92.12 93 GLN A C 1
ATOM 781 O O . GLN A 1 93 ? 5.937 -6.416 -4.259 1.00 92.12 93 GLN A O 1
ATOM 786 N N . ILE A 1 94 ? 6.263 -4.600 -5.559 1.00 92.44 94 ILE A N 1
ATOM 787 C CA . ILE A 1 94 ? 5.315 -3.726 -4.850 1.00 92.44 94 ILE A CA 1
ATOM 788 C C . ILE A 1 94 ? 3.916 -4.332 -4.896 1.00 92.44 94 ILE A C 1
ATOM 790 O O . ILE A 1 94 ? 3.273 -4.465 -3.857 1.00 92.44 94 ILE A O 1
ATOM 794 N N . ARG A 1 95 ? 3.467 -4.770 -6.073 1.00 90.62 95 ARG A N 1
ATOM 795 C CA . ARG A 1 95 ? 2.141 -5.362 -6.262 1.00 90.62 95 ARG A CA 1
ATOM 796 C C . ARG A 1 95 ? 1.943 -6.639 -5.458 1.00 90.62 95 ARG A C 1
ATOM 798 O O . ARG A 1 95 ? 0.940 -6.784 -4.760 1.00 90.62 95 ARG A O 1
ATOM 805 N N . ILE A 1 96 ? 2.892 -7.573 -5.533 1.00 92.19 96 ILE A N 1
ATOM 806 C CA . ILE A 1 96 ? 2.839 -8.836 -4.783 1.00 92.19 96 ILE A CA 1
ATOM 807 C C . ILE A 1 96 ? 2.772 -8.548 -3.280 1.0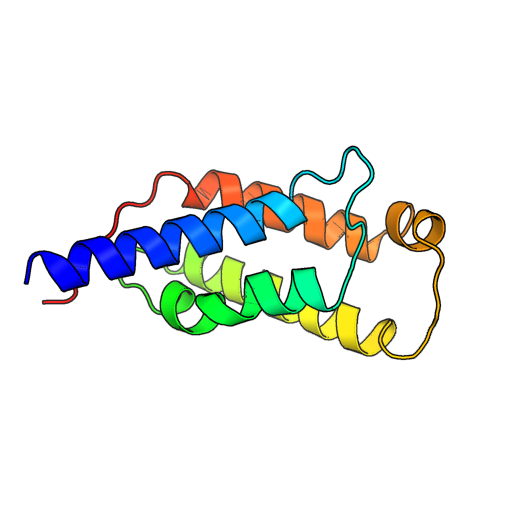0 92.19 96 ILE A C 1
ATOM 809 O O . ILE A 1 96 ? 1.987 -9.169 -2.554 1.00 92.19 96 ILE A O 1
ATOM 813 N N . PHE A 1 97 ? 3.561 -7.581 -2.811 1.00 95.25 97 PHE A N 1
ATOM 814 C CA . PHE A 1 97 ? 3.576 -7.185 -1.410 1.00 95.25 97 PHE A CA 1
ATOM 815 C C . PHE A 1 97 ? 2.266 -6.506 -0.983 1.00 95.25 97 PHE A C 1
ATOM 817 O O . PHE A 1 97 ? 1.673 -6.895 0.026 1.00 95.25 97 PHE A O 1
ATOM 824 N N . ALA A 1 98 ? 1.752 -5.576 -1.790 1.00 93.19 98 ALA A N 1
ATOM 825 C CA . ALA A 1 98 ? 0.460 -4.928 -1.586 1.00 93.19 98 ALA A CA 1
ATOM 826 C C . ALA A 1 98 ? -0.687 -5.944 -1.545 1.00 93.19 98 ALA A C 1
ATOM 828 O O . ALA A 1 98 ? -1.535 -5.878 -0.660 1.00 93.19 98 ALA A O 1
ATOM 829 N N . LYS A 1 99 ? -0.677 -6.952 -2.427 1.00 92.88 99 LYS A N 1
ATOM 830 C CA . LYS A 1 99 ? -1.672 -8.033 -2.446 1.00 92.88 99 LYS A CA 1
ATOM 831 C C . LYS A 1 99 ? -1.654 -8.863 -1.169 1.00 92.88 99 LYS A C 1
ATOM 833 O O . LYS A 1 99 ? -2.711 -9.239 -0.659 1.00 92.88 99 LYS A O 1
ATOM 838 N N . LYS A 1 100 ? -0.467 -9.150 -0.631 1.00 94.38 100 LYS A N 1
ATOM 839 C CA . LYS A 1 100 ? -0.336 -9.828 0.662 1.00 94.38 100 LYS A CA 1
ATOM 840 C C . LYS A 1 100 ? -0.934 -8.973 1.783 1.00 94.38 100 LYS A C 1
ATOM 842 O O . LYS A 1 100 ? -1.795 -9.459 2.509 1.00 94.38 100 LYS A O 1
ATOM 847 N N . LEU A 1 101 ? -0.554 -7.697 1.859 1.00 94.81 101 LEU A N 1
ATOM 848 C CA . LEU A 1 101 ? -1.072 -6.771 2.868 1.00 94.81 101 LEU A CA 1
ATOM 849 C C . LEU A 1 101 ? -2.582 -6.575 2.762 1.00 94.81 101 LEU A C 1
ATOM 851 O O . LEU A 1 101 ? -3.267 -6.607 3.776 1.00 94.81 101 LEU A O 1
ATOM 855 N N . TYR A 1 102 ? -3.124 -6.443 1.554 1.00 93.62 102 TYR A N 1
ATOM 856 C CA . TYR A 1 102 ? -4.563 -6.349 1.334 1.00 93.62 102 TYR A CA 1
ATOM 857 C C . TYR A 1 102 ? -5.296 -7.560 1.913 1.00 93.62 102 TYR A C 1
ATOM 859 O O . TYR A 1 102 ? -6.279 -7.409 2.637 1.00 93.62 102 TYR A O 1
ATOM 867 N N . ASN A 1 103 ? -4.800 -8.770 1.642 1.00 92.88 103 ASN A N 1
ATOM 868 C CA . ASN A 1 103 ? -5.391 -9.992 2.180 1.00 92.88 103 ASN A CA 1
ATOM 869 C C . ASN A 1 103 ? -5.300 -10.071 3.709 1.00 92.88 103 ASN A C 1
ATOM 871 O O . ASN A 1 103 ? -6.252 -10.537 4.335 1.00 92.88 103 ASN A O 1
ATOM 875 N N . ASP A 1 104 ? -4.207 -9.577 4.289 1.00 91.88 104 ASP A N 1
ATOM 876 C CA . ASP A 1 104 ? -4.004 -9.519 5.739 1.00 91.88 104 ASP A CA 1
ATOM 877 C C . ASP A 1 104 ? -4.863 -8.431 6.415 1.00 91.88 104 ASP A C 1
ATOM 879 O O . ASP A 1 104 ? -5.170 -8.534 7.604 1.00 91.88 104 ASP A O 1
ATOM 883 N N . LE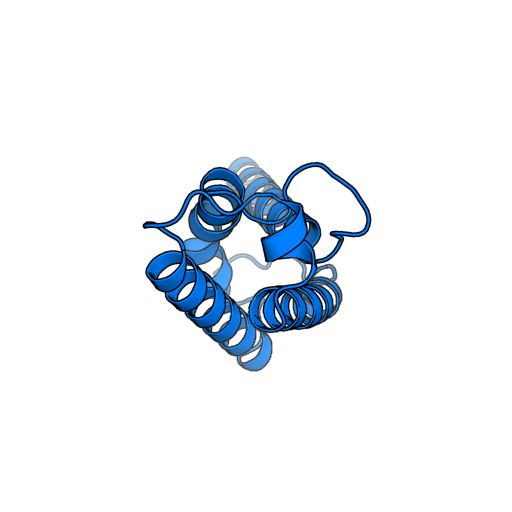U A 1 105 ? -5.251 -7.382 5.682 1.00 90.94 105 LEU A N 1
ATOM 884 C CA . LEU A 1 105 ? -5.942 -6.205 6.214 1.00 90.94 105 LEU A CA 1
ATOM 885 C C . LEU A 1 105 ? -7.451 -6.217 5.977 1.00 90.94 105 LEU A C 1
ATOM 887 O O . LEU A 1 105 ? -8.183 -5.773 6.849 1.00 90.94 105 LEU A O 1
ATOM 891 N N . LYS A 1 106 ? -7.956 -6.776 4.872 1.00 88.81 106 LYS A N 1
ATOM 892 C CA . LYS A 1 106 ? -9.385 -6.713 4.480 1.00 88.81 106 LYS A CA 1
ATOM 893 C C . LYS A 1 106 ? -10.387 -7.295 5.492 1.00 88.81 106 LYS A C 1
ATOM 895 O O . LYS A 1 106 ? -11.596 -7.200 5.295 1.00 88.81 106 LYS A O 1
ATOM 900 N N . HIS A 1 107 ? -9.898 -7.943 6.546 1.00 85.12 107 HIS A N 1
ATOM 901 C CA . HIS A 1 107 ? -10.692 -8.509 7.636 1.00 85.12 107 HIS A CA 1
ATOM 902 C C . HIS A 1 107 ? -10.557 -7.744 8.963 1.00 85.12 107 HIS A C 1
ATOM 904 O O . HIS A 1 107 ? -11.257 -8.077 9.923 1.00 85.12 107 HIS A O 1
ATOM 910 N N . VAL A 1 108 ? -9.681 -6.736 9.039 1.00 83.12 108 VAL A N 1
ATOM 911 C CA . VAL A 1 108 ? -9.538 -5.878 10.216 1.00 83.12 108 VAL A CA 1
ATOM 912 C C . VAL A 1 108 ? -10.759 -4.972 10.314 1.00 83.12 108 VAL A C 1
ATOM 914 O O . VAL A 1 108 ? -11.173 -4.338 9.346 1.00 83.12 108 VAL A O 1
ATOM 917 N N . LYS A 1 109 ? -11.351 -4.926 11.506 1.00 73.06 109 LYS A N 1
ATOM 918 C CA . LYS A 1 109 ? -12.473 -4.041 11.818 1.00 73.06 109 LYS A CA 1
ATOM 919 C C . LYS A 1 109 ? -11.960 -2.826 12.572 1.00 73.06 109 LYS A C 1
ATOM 921 O O . LYS A 1 109 ? -11.034 -2.946 13.372 1.00 73.06 109 LYS A O 1
ATOM 926 N N . TYR A 1 110 ? -12.593 -1.681 12.343 1.00 67.56 110 TYR A N 1
ATOM 927 C CA . TYR A 1 110 ? -12.351 -0.495 13.150 1.00 67.56 110 TYR A CA 1
ATOM 928 C C . TYR A 1 110 ? -12.614 -0.799 14.633 1.00 67.56 110 TYR A C 1
ATOM 930 O O . TYR A 1 110 ? -13.643 -1.382 14.986 1.00 67.56 110 TYR A O 1
ATOM 938 N N . VAL A 1 111 ? -11.669 -0.402 15.484 1.00 66.00 111 VAL A N 1
ATOM 939 C CA . VAL A 1 111 ? -11.802 -0.412 16.942 1.00 66.00 111 VAL A CA 1
ATOM 940 C C . VAL A 1 111 ? -11.581 1.029 17.402 1.00 66.00 111 VAL A C 1
ATOM 942 O O . VAL A 1 111 ? -10.495 1.559 17.144 1.00 66.00 111 VAL A O 1
ATOM 945 N N . PRO A 1 112 ? -12.572 1.682 18.035 1.00 59.28 112 PRO A N 1
ATOM 946 C CA . PRO A 1 112 ? -12.404 3.037 18.534 1.00 59.28 112 PRO A CA 1
ATOM 947 C C . PRO A 1 112 ? -11.229 3.117 19.504 1.00 59.28 112 PRO A C 1
ATOM 949 O O . PRO A 1 112 ? -11.056 2.251 20.363 1.00 59.28 112 PRO A O 1
ATOM 952 N N . ASN A 1 113 ? -10.422 4.169 19.379 1.00 58.47 113 ASN A N 1
ATOM 953 C CA . ASN A 1 113 ? -9.481 4.511 20.433 1.00 58.47 113 ASN A CA 1
ATOM 954 C C . ASN A 1 113 ? -10.302 5.055 21.605 1.00 58.47 113 ASN A C 1
ATOM 956 O O . ASN A 1 113 ? -10.862 6.142 21.480 1.00 58.47 113 ASN A O 1
ATOM 960 N N . GLU A 1 114 ? -10.390 4.286 22.695 1.00 55.97 114 GLU A N 1
ATOM 961 C CA . GLU A 1 114 ? -10.783 4.817 24.011 1.00 55.97 114 GLU A CA 1
ATOM 962 C C . GLU A 1 114 ? -9.955 6.056 24.378 1.00 55.97 114 GLU A C 1
ATOM 964 O O . GLU A 1 114 ? -8.726 6.048 24.090 1.00 55.97 114 GLU A O 1
#

Secondary structure (DSSP, 8-state):
-HHHHHHHHHHHHHHHHHHHHHH--SSSS-SS-HHHHHHHHHHHHHHTT-TTS-HHHHHHHHHHHHHHHHHHHHHTT----HHHHHT-HHHHHHHHHHHHHHHHHTTPPP----

Nearest PDB structures (foldseek):
  7ah0-assembly1_A  TM=4.716E-01  e=4.313E-01  synthetic construct

Mean predicted aligned error: 6.8 Å

pLDDT: mean 80.69, std 13.5, range [40.28, 96.5]

Solvent-accessible surface area (backbone atoms only — not comparable to full-atom values): 6696 Å² total; per-residue (Å²): 113,76,64,60,57,53,53,51,50,51,46,50,53,47,33,53,49,32,37,39,56,53,32,64,76,86,74,92,84,61,75,75,48,71,66,59,50,48,48,36,54,71,42,38,73,65,57,59,69,36,81,62,50,51,72,69,55,31,50,50,51,50,51,50,50,54,52,52,50,57,46,44,76,72,45,79,88,54,96,67,55,63,70,59,51,67,69,26,70,69,51,52,51,50,20,57,51,32,39,50,51,39,68,72,44,78,76,65,62,93,57,85,84,127

Foldseek 3Di:
DVVVQVVVVVLVVQLLVLLVVLQPPPDDDCLDDPVSLCSNVVSLVVVLPAPLDDPVLSVLSVVLNVLVVVVCVVPVPDPDDSVCSNPDPSSVVSNNSSNVSSVVPVPGDHDDDD